Protein AF-A0A962EBY2-F1 (afdb_monomer)

Mean predicted aligned error: 12.23 Å

Nearest PDB structures (foldseek):
  4gen-assembly1_A  TM=1.894E-01  e=7.399E+00  Drosophila melanogaster

Radius of gyration: 20.5 Å; Cα contacts (8 Å, |Δi|>4): 151; chains: 1; bounding box: 56×35×55 Å

Foldseek 3Di:
DPDVVVVVVVVVVVVVVLVVVLVVLQVPFDWAAAWDAFPPRPDIDGHHQFKTKGAPVSQQCLQCVNVNHDDDPQFGIKIFTNDDDCHDPPHDIDTDGDDPDDDDDPVPPPDDDVVVVVVVVVVVLVVVQVVCVVVVHHRD

Structure (mmCIF, N/CA/C/O backbone):
data_AF-A0A962EBY2-F1
#
_entry.id   AF-A0A962EBY2-F1
#
loop_
_atom_site.group_PDB
_atom_site.id
_atom_site.type_symbol
_atom_site.label_atom_id
_atom_site.label_alt_id
_atom_site.label_comp_id
_atom_site.label_asym_id
_atom_site.label_entity_id
_atom_site.label_seq_id
_atom_site.pdbx_PDB_ins_code
_atom_site.Cartn_x
_atom_site.Cartn_y
_atom_site.Cartn_z
_atom_site.occupancy
_atom_site.B_iso_or_equiv
_atom_site.auth_seq_id
_atom_site.auth_comp_id
_atom_site.auth_asym_id
_atom_site.auth_atom_id
_atom_site.pdbx_PDB_model_num
ATOM 1 N N . MET A 1 1 ? 22.914 -7.040 -38.759 1.00 56.38 1 MET A N 1
ATOM 2 C CA . MET A 1 1 ? 22.445 -7.646 -37.494 1.00 56.38 1 MET A CA 1
ATOM 3 C C . MET A 1 1 ? 23.001 -6.822 -36.327 1.00 56.38 1 MET A C 1
ATOM 5 O O . MET A 1 1 ? 23.789 -7.345 -35.564 1.00 56.38 1 MET A O 1
ATOM 9 N N . THR A 1 2 ? 22.754 -5.503 -36.255 1.00 61.16 2 THR A N 1
ATOM 10 C CA . THR A 1 2 ? 23.638 -4.627 -35.437 1.00 61.16 2 THR A CA 1
ATOM 11 C C . THR A 1 2 ? 23.010 -3.357 -34.837 1.00 61.16 2 THR A C 1
ATOM 13 O O . THR A 1 2 ? 23.743 -2.562 -34.271 1.00 61.16 2 THR A O 1
ATOM 16 N N . ALA A 1 3 ? 21.694 -3.140 -34.921 1.00 61.25 3 ALA A N 1
ATOM 17 C CA . ALA A 1 3 ? 21.042 -2.004 -34.240 1.00 61.25 3 ALA A CA 1
ATOM 18 C C . ALA A 1 3 ? 19.834 -2.476 -33.421 1.00 61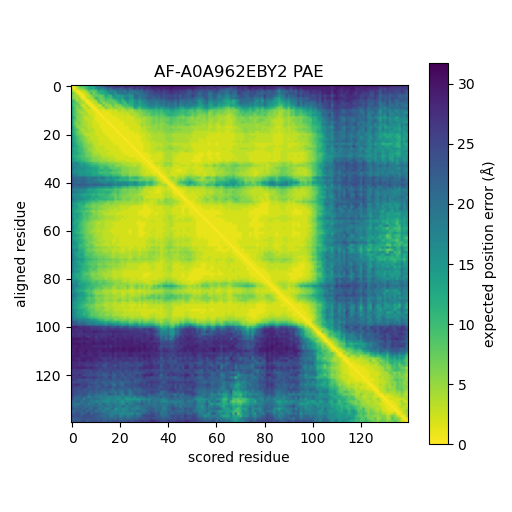.25 3 ALA A C 1
ATOM 20 O O . ALA A 1 3 ? 19.863 -2.380 -32.204 1.00 61.25 3 ALA A O 1
ATOM 21 N N . ALA A 1 4 ? 18.880 -3.153 -34.069 1.00 64.00 4 ALA A N 1
ATOM 22 C CA . ALA A 1 4 ? 17.707 -3.724 -33.398 1.00 64.00 4 ALA A CA 1
ATOM 23 C C . ALA A 1 4 ? 18.056 -4.728 -32.279 1.00 64.00 4 ALA A C 1
ATOM 25 O O . ALA A 1 4 ? 17.419 -4.733 -31.242 1.00 64.00 4 ALA A O 1
ATOM 26 N N . GLN A 1 5 ? 19.117 -5.529 -32.447 1.00 62.53 5 GLN A N 1
ATOM 27 C CA . GLN A 1 5 ? 19.557 -6.477 -31.411 1.00 62.53 5 GLN A CA 1
ATOM 28 C C . GLN A 1 5 ? 20.228 -5.804 -30.205 1.00 62.53 5 GLN A C 1
ATOM 30 O O . GLN A 1 5 ? 20.316 -6.423 -29.152 1.00 62.53 5 GLN A O 1
ATOM 35 N N . ASN A 1 6 ? 20.729 -4.575 -30.367 1.00 69.44 6 ASN A N 1
ATOM 36 C CA . ASN A 1 6 ? 21.303 -3.809 -29.263 1.00 69.44 6 ASN A CA 1
ATOM 37 C C . ASN A 1 6 ? 20.199 -3.048 -28.512 1.00 69.44 6 ASN A C 1
ATOM 39 O O . ASN A 1 6 ? 20.229 -3.029 -27.293 1.00 69.44 6 ASN A O 1
ATOM 43 N N . GLU A 1 7 ? 19.198 -2.507 -29.219 1.00 72.31 7 GLU A N 1
ATOM 44 C CA . GLU A 1 7 ? 17.998 -1.911 -28.601 1.00 72.31 7 GLU A CA 1
ATOM 45 C C . GLU A 1 7 ? 17.178 -2.944 -27.816 1.00 72.31 7 GLU A C 1
ATOM 47 O O . GLU A 1 7 ? 16.848 -2.702 -26.662 1.00 72.31 7 GLU A O 1
ATOM 52 N N . GLU A 1 8 ? 16.918 -4.127 -28.384 1.00 72.25 8 GLU A N 1
ATOM 53 C CA . GLU A 1 8 ? 16.212 -5.207 -27.674 1.00 72.25 8 GLU A CA 1
ATOM 54 C C . GLU A 1 8 ? 16.980 -5.687 -26.429 1.00 72.25 8 GLU A C 1
ATOM 56 O O . GLU A 1 8 ? 16.372 -6.074 -25.431 1.00 72.25 8 GLU A O 1
ATOM 61 N N . ALA A 1 9 ? 18.317 -5.670 -26.474 1.00 75.06 9 ALA A N 1
ATOM 62 C CA . ALA A 1 9 ? 19.150 -6.021 -25.328 1.00 75.06 9 ALA A CA 1
ATOM 63 C C . ALA A 1 9 ? 19.099 -4.943 -24.231 1.00 75.06 9 ALA A C 1
ATOM 65 O O . ALA A 1 9 ? 18.950 -5.293 -23.061 1.00 75.06 9 ALA A O 1
ATOM 66 N N . ASP A 1 10 ? 19.152 -3.660 -24.604 1.00 83.88 10 ASP A N 1
ATOM 67 C CA . ASP A 1 10 ? 19.031 -2.533 -23.670 1.00 83.88 10 ASP A CA 1
ATOM 68 C C . ASP A 1 10 ? 17.639 -2.494 -23.009 1.00 83.88 10 ASP A C 1
ATOM 70 O O . ASP A 1 10 ? 17.527 -2.285 -21.800 1.00 83.88 10 ASP A O 1
ATOM 74 N N . GLU A 1 11 ? 16.569 -2.749 -23.769 1.00 83.62 11 GLU A N 1
ATOM 75 C CA . GLU A 1 11 ? 15.201 -2.838 -23.240 1.00 83.62 11 GLU A CA 1
ATOM 76 C C . GLU A 1 11 ? 15.040 -4.010 -22.265 1.00 83.62 11 GLU A C 1
ATOM 78 O O . GLU A 1 11 ? 14.461 -3.845 -21.190 1.00 83.62 11 GLU A O 1
ATOM 83 N N . ALA A 1 12 ? 15.578 -5.185 -22.603 1.00 85.81 12 ALA A N 1
ATOM 84 C CA . ALA A 1 12 ? 15.528 -6.354 -21.729 1.00 85.81 12 ALA A CA 1
ATOM 85 C C . ALA A 1 12 ? 16.314 -6.137 -20.425 1.00 85.81 12 ALA A C 1
ATOM 87 O O . ALA A 1 12 ? 15.863 -6.550 -19.355 1.00 85.81 12 ALA A O 1
ATOM 88 N N . GLU A 1 13 ? 17.470 -5.474 -20.492 1.00 88.12 13 GLU A N 1
ATOM 89 C CA . GLU A 1 13 ? 18.283 -5.161 -19.315 1.00 88.12 13 GLU A CA 1
ATOM 90 C C . GLU A 1 13 ? 17.613 -4.104 -18.423 1.00 88.12 13 GLU A C 1
ATOM 92 O O . GLU A 1 13 ? 17.621 -4.238 -17.196 1.00 88.12 13 GLU A O 1
ATOM 97 N N . LEU A 1 14 ? 16.958 -3.102 -19.020 1.00 87.06 14 LEU A N 1
ATOM 98 C CA . LEU A 1 14 ? 16.147 -2.120 -18.298 1.00 87.06 14 LEU A CA 1
ATOM 99 C C . LEU A 1 14 ? 14.958 -2.778 -17.588 1.00 87.06 14 LEU A C 1
ATOM 101 O O . LEU A 1 14 ? 14.696 -2.485 -16.421 1.00 87.06 14 LEU A O 1
ATOM 105 N N . LEU A 1 15 ? 14.258 -3.686 -18.271 1.00 87.19 15 LEU A N 1
ATOM 106 C CA . LEU A 1 15 ? 13.111 -4.395 -17.707 1.00 87.19 15 LEU A CA 1
ATOM 107 C C . LEU A 1 15 ? 13.540 -5.293 -16.538 1.00 87.19 15 LEU A C 1
ATOM 109 O O . LEU A 1 15 ? 12.913 -5.266 -15.482 1.00 87.19 15 LEU A O 1
ATOM 113 N N . ALA A 1 16 ? 14.667 -5.997 -16.675 1.00 88.44 16 ALA A N 1
ATOM 114 C CA . ALA A 1 16 ? 15.249 -6.793 -15.596 1.00 88.44 16 ALA A CA 1
ATOM 115 C C . ALA A 1 16 ? 15.684 -5.934 -14.393 1.00 88.44 16 ALA A C 1
ATOM 117 O O . ALA A 1 16 ? 15.491 -6.336 -13.244 1.00 88.44 16 ALA A O 1
ATOM 118 N N . GLN A 1 17 ? 16.245 -4.742 -14.628 1.00 88.31 17 GLN A N 1
ATOM 119 C CA . GLN A 1 17 ? 16.557 -3.798 -13.549 1.00 88.31 17 GLN A CA 1
ATOM 120 C C . GLN A 1 17 ? 15.294 -3.307 -12.837 1.00 88.31 17 GLN A C 1
ATOM 122 O O . GLN A 1 17 ? 15.283 -3.239 -11.608 1.00 88.31 17 GLN A O 1
ATOM 127 N N . TYR A 1 18 ? 14.232 -3.001 -13.584 1.00 86.94 18 TYR A N 1
ATOM 128 C CA . TYR A 1 18 ? 12.950 -2.598 -13.011 1.00 86.94 18 TYR A CA 1
ATOM 129 C C . TYR A 1 18 ? 12.331 -3.716 -12.160 1.00 86.94 18 TYR A C 1
ATOM 131 O O . TYR A 1 18 ? 11.934 -3.467 -11.024 1.00 86.94 18 TYR A O 1
ATOM 139 N N . GLU A 1 19 ? 12.319 -4.957 -12.652 1.00 88.19 19 GLU A N 1
ATOM 140 C CA . GLU A 1 19 ? 11.830 -6.115 -11.892 1.00 88.19 19 GLU A CA 1
ATOM 141 C C . GLU A 1 19 ? 12.646 -6.355 -10.614 1.00 88.19 19 GLU A C 1
ATOM 143 O O . GLU A 1 19 ? 12.077 -6.592 -9.546 1.00 88.19 19 GLU A O 1
ATOM 148 N N . ALA A 1 20 ? 13.976 -6.240 -10.688 1.00 91.38 20 ALA A N 1
ATOM 149 C CA . ALA A 1 20 ? 14.846 -6.371 -9.522 1.00 91.38 20 ALA A CA 1
ATOM 150 C C . ALA A 1 20 ? 14.603 -5.257 -8.491 1.00 91.38 20 ALA A C 1
ATOM 152 O O . ALA A 1 20 ? 14.584 -5.521 -7.287 1.00 91.38 20 ALA A O 1
ATOM 153 N N . TYR A 1 21 ? 14.391 -4.022 -8.948 1.00 90.62 21 TYR A N 1
ATOM 154 C CA . TYR A 1 21 ? 14.050 -2.895 -8.083 1.00 90.62 21 TYR A CA 1
ATOM 155 C C . TYR A 1 21 ? 12.687 -3.092 -7.403 1.00 90.62 21 TYR A C 1
ATOM 157 O O . TYR A 1 21 ? 12.574 -2.960 -6.184 1.00 90.62 21 TYR A O 1
ATOM 165 N N . ALA A 1 22 ? 11.670 -3.493 -8.168 1.00 91.19 22 ALA A N 1
ATOM 166 C CA . ALA A 1 22 ? 10.338 -3.806 -7.659 1.00 91.19 22 ALA A CA 1
ATOM 167 C C . ALA A 1 22 ? 10.377 -4.920 -6.594 1.00 91.19 22 ALA A C 1
ATOM 169 O O . ALA A 1 22 ? 9.754 -4.799 -5.535 1.00 91.19 22 ALA A O 1
ATOM 170 N N . ALA A 1 23 ? 11.162 -5.976 -6.832 1.00 91.62 23 ALA A N 1
ATOM 171 C CA . ALA A 1 23 ? 11.367 -7.056 -5.870 1.00 91.62 23 ALA A CA 1
ATOM 172 C C . ALA A 1 23 ? 12.038 -6.566 -4.575 1.00 91.62 23 ALA A C 1
ATOM 174 O O . ALA A 1 23 ? 11.579 -6.909 -3.486 1.00 91.62 23 ALA A O 1
ATOM 175 N N . GLN A 1 24 ? 13.062 -5.708 -4.673 1.00 93.25 24 GLN A N 1
ATOM 176 C CA . GLN A 1 24 ? 13.715 -5.114 -3.499 1.00 93.25 24 GLN A CA 1
ATOM 177 C C . GLN A 1 24 ? 12.749 -4.281 -2.657 1.00 93.25 24 GLN A C 1
ATOM 179 O O . GLN A 1 24 ? 12.774 -4.381 -1.428 1.00 93.25 24 GLN A O 1
ATOM 184 N N . ILE A 1 25 ? 11.880 -3.488 -3.294 1.00 93.25 25 ILE A N 1
ATOM 185 C CA . ILE A 1 25 ? 10.842 -2.745 -2.573 1.00 93.25 25 ILE A CA 1
ATOM 186 C C . ILE A 1 25 ? 9.969 -3.729 -1.804 1.00 93.25 25 ILE A C 1
ATOM 188 O O . ILE A 1 25 ? 9.857 -3.586 -0.589 1.00 93.25 25 ILE A O 1
ATOM 192 N N . GLN A 1 26 ? 9.409 -4.739 -2.478 1.00 91.50 26 GLN A N 1
ATOM 193 C CA . GLN A 1 26 ? 8.496 -5.710 -1.871 1.00 91.50 26 GLN A CA 1
ATOM 194 C C . GLN A 1 26 ? 9.119 -6.467 -0.687 1.00 91.50 26 GLN A C 1
ATOM 196 O O . GLN A 1 26 ? 8.436 -6.713 0.312 1.00 91.50 26 GLN A O 1
ATOM 201 N N . GLU A 1 27 ? 10.400 -6.827 -0.786 1.00 92.19 27 GLU A N 1
ATOM 202 C CA . GLU A 1 27 ? 11.161 -7.483 0.286 1.00 92.19 27 GLU A CA 1
ATOM 203 C C . GLU A 1 27 ? 11.460 -6.548 1.464 1.00 92.19 27 GLU A C 1
ATOM 205 O O . GLU A 1 27 ? 11.569 -7.006 2.601 1.00 92.19 27 GLU A O 1
ATOM 210 N N . SER A 1 28 ? 11.568 -5.239 1.217 1.00 94.19 28 SER A N 1
ATOM 211 C CA . SER A 1 28 ? 11.817 -4.235 2.258 1.00 94.19 28 SER A CA 1
ATOM 212 C C . SER A 1 28 ? 10.581 -3.877 3.095 1.00 94.19 28 SER A C 1
ATOM 214 O O . SER A 1 28 ? 10.716 -3.181 4.104 1.00 94.19 28 SER A O 1
ATOM 216 N N . LEU A 1 29 ? 9.385 -4.311 2.677 1.00 95.44 29 LEU A N 1
ATOM 217 C CA . LEU A 1 29 ? 8.124 -3.955 3.328 1.00 95.44 29 LEU A CA 1
ATOM 218 C C . LEU A 1 29 ? 7.960 -4.670 4.672 1.00 95.44 29 LEU A C 1
ATOM 220 O O . LEU A 1 29 ? 8.205 -5.871 4.811 1.00 95.44 29 LEU A O 1
ATOM 224 N N . THR A 1 30 ? 7.462 -3.935 5.664 1.00 95.62 30 THR A N 1
ATOM 225 C CA . THR A 1 30 ? 7.152 -4.467 6.989 1.00 95.62 30 THR A CA 1
ATOM 226 C C . THR A 1 30 ? 5.680 -4.841 7.074 1.00 95.62 30 THR A C 1
ATOM 228 O O . THR A 1 30 ? 4.801 -3.992 7.220 1.00 95.62 30 THR A O 1
ATOM 231 N N . TYR A 1 31 ? 5.405 -6.142 7.029 1.00 93.81 31 TYR A N 1
ATOM 232 C CA . TYR A 1 31 ? 4.046 -6.667 7.110 1.00 93.81 31 TYR A CA 1
ATOM 233 C C . TYR A 1 31 ? 3.614 -6.936 8.553 1.00 93.81 31 TYR A C 1
ATOM 235 O O . TYR A 1 31 ? 4.277 -7.659 9.299 1.00 93.81 31 TYR A O 1
ATOM 243 N N . HIS A 1 32 ? 2.434 -6.442 8.913 1.00 92.19 32 HIS A N 1
ATOM 244 C CA . HIS A 1 32 ? 1.778 -6.722 10.184 1.00 92.19 32 HIS A CA 1
ATOM 245 C C . HIS A 1 32 ? 0.617 -7.699 9.972 1.00 92.19 32 HIS A C 1
ATOM 247 O O . HIS A 1 32 ? -0.335 -7.394 9.260 1.00 92.19 32 HIS A O 1
ATOM 253 N N . AL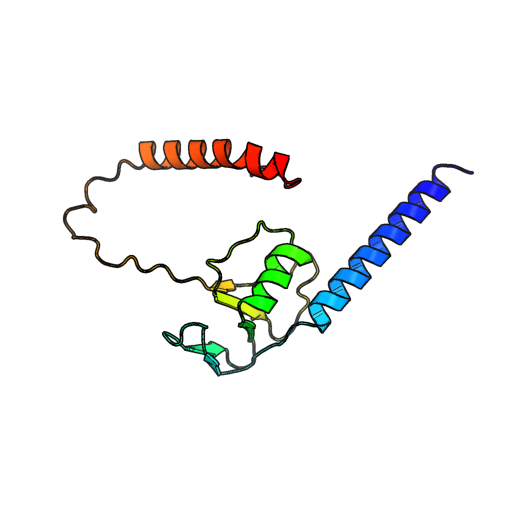A A 1 33 ? 0.686 -8.879 10.583 1.00 91.50 33 ALA A N 1
ATOM 254 C CA . ALA A 1 33 ? -0.367 -9.893 10.499 1.00 91.50 33 ALA A CA 1
ATOM 255 C C . ALA A 1 33 ? -1.303 -9.852 11.719 1.00 91.50 33 ALA A C 1
ATOM 257 O O . ALA A 1 33 ? -0.909 -9.425 12.808 1.00 91.50 33 ALA A O 1
ATOM 258 N N . GLY A 1 34 ? -2.532 -10.347 11.552 1.00 90.00 34 GLY A N 1
ATOM 259 C CA . GLY A 1 34 ? -3.526 -10.412 12.622 1.00 90.00 34 GLY A CA 1
ATOM 260 C C . GLY A 1 34 ? -4.055 -9.033 13.016 1.00 90.00 34 GLY A C 1
ATOM 261 O O . GLY A 1 34 ? -4.594 -8.306 12.181 1.00 90.00 34 GLY A O 1
ATOM 262 N N . ARG A 1 35 ? -3.934 -8.673 14.300 1.00 90.25 35 ARG A N 1
ATOM 263 C CA . ARG A 1 35 ? -4.406 -7.375 14.795 1.00 90.25 35 ARG A CA 1
ATOM 264 C C . ARG A 1 35 ? -3.357 -6.292 14.572 1.00 90.25 35 ARG A C 1
ATOM 266 O O . ARG A 1 35 ? -2.294 -6.331 15.188 1.00 90.25 35 ARG A O 1
ATOM 273 N N . ALA A 1 36 ? -3.700 -5.292 13.767 1.00 88.06 36 ALA A N 1
ATOM 274 C CA . ALA A 1 36 ? -2.867 -4.126 13.504 1.00 88.06 36 ALA A CA 1
ATOM 275 C C . ALA A 1 36 ? -3.555 -2.841 13.978 1.00 88.06 36 ALA A C 1
ATOM 277 O O . ALA A 1 36 ? -4.772 -2.679 13.864 1.00 88.06 36 ALA A O 1
ATOM 278 N N . GLN A 1 37 ? -2.769 -1.921 14.533 1.00 89.69 37 GLN A N 1
ATOM 279 C CA . GLN A 1 37 ? -3.251 -0.601 14.918 1.00 89.69 37 GLN A CA 1
ATOM 280 C C . GLN A 1 37 ? -3.052 0.365 13.753 1.00 89.69 37 GLN A C 1
ATOM 282 O O . GLN A 1 37 ? -1.970 0.410 13.171 1.00 89.69 37 GLN A O 1
ATOM 287 N N . ILE A 1 38 ? -4.099 1.118 13.416 1.00 86.06 38 ILE A N 1
ATOM 288 C CA . ILE A 1 38 ? -4.004 2.156 12.392 1.00 86.06 38 ILE A CA 1
ATOM 289 C C . ILE A 1 38 ? -3.317 3.372 13.016 1.00 86.06 38 ILE A C 1
ATOM 291 O O . ILE A 1 38 ? -3.583 3.742 14.169 1.00 86.06 38 ILE A O 1
ATOM 295 N N . GLU A 1 39 ? -2.418 3.977 12.248 1.00 76.56 39 GLU A N 1
ATOM 296 C CA . GLU A 1 39 ? -1.669 5.157 12.656 1.00 76.56 39 GLU A CA 1
ATOM 297 C C . GLU A 1 39 ? -2.621 6.300 13.057 1.00 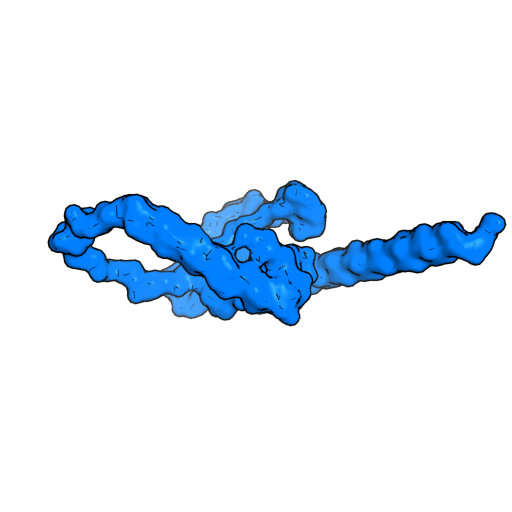76.56 39 GLU A C 1
ATOM 299 O O . GLU A 1 39 ? -3.705 6.474 12.500 1.00 76.56 39 GLU A O 1
ATOM 304 N N . GLY A 1 40 ? -2.274 7.019 14.127 1.00 72.44 40 GLY A N 1
ATOM 305 C CA . GLY A 1 40 ? -3.175 7.970 14.792 1.00 72.44 40 GLY A CA 1
ATOM 306 C C . GLY A 1 40 ? -4.034 7.374 15.917 1.00 72.44 40 GLY A C 1
ATOM 307 O O . GLY A 1 40 ? -4.711 8.124 16.619 1.00 72.44 40 GLY A O 1
ATOM 308 N N . GLY A 1 41 ? -4.000 6.052 16.139 1.00 71.56 41 GLY A N 1
ATOM 309 C CA . GLY A 1 41 ? -4.517 5.397 17.353 1.00 71.56 41 GLY A CA 1
ATOM 310 C C . GLY A 1 41 ? -6.043 5.384 17.506 1.00 71.56 41 GLY A C 1
ATOM 311 O O . GLY A 1 41 ? -6.551 4.972 18.547 1.00 71.56 41 GLY A O 1
ATOM 312 N N . LYS A 1 42 ? -6.780 5.823 16.482 1.00 70.56 42 LYS A N 1
ATOM 313 C CA . LYS A 1 42 ? -8.248 5.932 16.495 1.00 70.56 42 LYS A CA 1
ATOM 314 C C . LYS A 1 42 ? -8.956 4.612 16.187 1.00 70.56 42 LYS A C 1
ATOM 316 O O . LYS A 1 42 ? -10.119 4.456 16.543 1.00 70.56 42 LYS A O 1
ATOM 321 N N . ALA A 1 43 ? -8.269 3.676 15.535 1.00 82.19 43 ALA A N 1
ATOM 322 C CA . ALA A 1 43 ? -8.844 2.414 15.092 1.00 82.19 43 ALA A CA 1
ATOM 323 C C . ALA A 1 43 ? -7.806 1.282 15.080 1.00 82.19 43 ALA A C 1
ATOM 325 O O . ALA A 1 43 ? -6.594 1.506 15.029 1.00 82.19 43 ALA A O 1
ATOM 326 N N . SER A 1 44 ? -8.303 0.050 15.110 1.00 87.62 44 SER A N 1
ATOM 327 C CA . SER A 1 44 ? -7.523 -1.169 14.906 1.00 87.62 44 SER A CA 1
ATOM 328 C C . SER A 1 44 ? -8.273 -2.094 13.963 1.00 87.62 44 SER A C 1
ATOM 330 O O . SER A 1 44 ? -9.499 -2.180 14.048 1.00 87.62 44 SER A O 1
ATOM 332 N N . VAL A 1 45 ? -7.541 -2.822 13.132 1.00 84.69 45 VAL A N 1
ATOM 333 C CA . VAL A 1 45 ? -8.081 -3.838 12.228 1.00 84.69 45 VAL A CA 1
ATOM 334 C C . VAL A 1 45 ? -7.672 -5.225 12.701 1.00 84.69 45 VAL A C 1
ATOM 336 O O . VAL A 1 45 ? -6.596 -5.405 13.270 1.00 84.69 45 VAL A O 1
ATOM 339 N N . ASP A 1 46 ? -8.549 -6.199 12.484 1.00 90.44 46 ASP A N 1
ATOM 340 C CA . ASP A 1 46 ? -8.284 -7.614 12.730 1.00 90.44 46 ASP A CA 1
ATOM 341 C C . ASP A 1 46 ? -8.365 -8.343 11.389 1.00 90.44 46 ASP A C 1
ATOM 343 O O . ASP A 1 46 ? -9.435 -8.439 10.791 1.00 90.44 46 ASP A O 1
ATOM 347 N N . LEU A 1 47 ? -7.208 -8.754 10.877 1.00 88.50 47 LEU A N 1
ATOM 348 C CA . LEU A 1 47 ? -7.040 -9.209 9.497 1.00 88.50 47 LEU A CA 1
ATOM 349 C C . LEU A 1 47 ? -7.030 -10.734 9.346 1.00 88.50 47 LEU A C 1
ATOM 351 O O . LEU A 1 47 ? -6.968 -11.245 8.229 1.00 88.50 47 LEU A O 1
ATOM 355 N N . GLY A 1 48 ? -7.102 -11.471 10.458 1.00 89.62 48 GLY A N 1
ATOM 356 C CA . GLY A 1 48 ? -6.987 -12.926 10.437 1.00 89.62 48 GLY A CA 1
ATOM 357 C C . GLY A 1 48 ? -5.655 -13.395 9.837 1.00 89.62 48 GLY A C 1
ATOM 358 O O . GLY A 1 48 ? -4.612 -12.781 10.068 1.00 89.62 48 GLY A O 1
ATOM 359 N N . ALA A 1 49 ? -5.697 -14.511 9.105 1.00 90.62 49 ALA A N 1
ATOM 360 C CA . ALA A 1 49 ? -4.524 -15.116 8.468 1.00 90.62 49 ALA A CA 1
ATOM 361 C C . ALA A 1 49 ? -4.391 -14.774 6.976 1.00 90.62 49 ALA A C 1
ATOM 363 O O . ALA A 1 49 ? -3.300 -14.901 6.432 1.00 90.62 49 ALA A O 1
ATOM 364 N N . ASP A 1 50 ? -5.476 -14.333 6.335 1.00 90.38 50 ASP A N 1
ATOM 365 C CA . ASP A 1 50 ? -5.539 -14.164 4.878 1.00 90.38 50 ASP A CA 1
ATOM 366 C C . ASP A 1 50 ? -5.033 -12.793 4.412 1.00 90.38 50 ASP A C 1
ATOM 368 O O . ASP A 1 50 ? -4.813 -12.587 3.218 1.00 90.38 50 ASP A O 1
ATOM 372 N N . TYR A 1 51 ? -4.814 -11.857 5.343 1.00 93.62 51 TYR A N 1
ATOM 373 C CA . TYR A 1 51 ? -4.398 -10.492 5.035 1.00 93.62 51 TYR A CA 1
ATOM 374 C C . TYR A 1 51 ? -3.293 -9.983 5.959 1.00 93.62 51 TYR A C 1
ATOM 376 O O . TYR A 1 51 ? -3.122 -10.421 7.100 1.00 93.62 51 TYR A O 1
ATOM 384 N N . ARG A 1 52 ? -2.543 -9.008 5.448 1.00 94.81 52 ARG A N 1
ATOM 385 C CA . ARG A 1 52 ? -1.471 -8.297 6.146 1.00 94.81 52 ARG A CA 1
ATOM 386 C C . ARG A 1 52 ? -1.672 -6.795 5.999 1.00 94.81 52 ARG A C 1
ATOM 388 O O . ARG A 1 52 ? -2.216 -6.326 5.004 1.00 94.81 52 ARG A O 1
ATOM 395 N N . TYR A 1 53 ? -1.221 -6.051 6.996 1.00 94.81 53 TYR A N 1
ATOM 396 C CA . TYR A 1 53 ? -1.260 -4.598 7.030 1.00 94.81 53 TYR A CA 1
ATOM 397 C C . TYR A 1 53 ? 0.130 -4.011 6.800 1.00 94.81 53 TYR A C 1
ATOM 399 O O . TYR A 1 53 ? 1.107 -4.476 7.390 1.00 94.81 53 TYR A O 1
ATOM 407 N N . LEU A 1 54 ? 0.198 -2.964 5.988 1.00 95.12 54 LEU A N 1
ATOM 408 C CA . LEU A 1 54 ? 1.349 -2.088 5.820 1.00 95.12 54 LEU A CA 1
ATOM 409 C C . LEU A 1 54 ? 1.003 -0.728 6.422 1.00 95.12 54 LEU A C 1
ATOM 411 O O . LEU A 1 54 ? -0.059 -0.169 6.142 1.00 95.12 54 LEU A O 1
ATOM 415 N N . GLN A 1 55 ? 1.902 -0.192 7.243 1.00 94.12 55 GLN A N 1
ATOM 416 C CA . GLN A 1 55 ? 1.752 1.165 7.775 1.00 94.12 55 GLN A CA 1
ATOM 417 C C . GLN A 1 55 ? 1.993 2.213 6.685 1.00 94.12 55 GLN A C 1
ATOM 419 O O . GLN A 1 55 ? 2.484 1.883 5.605 1.00 94.12 55 GLN 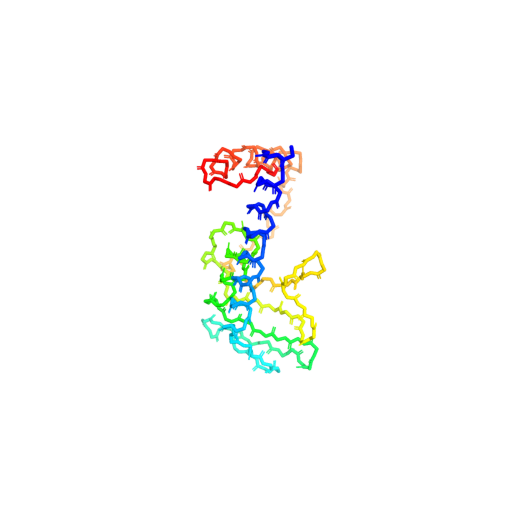A O 1
ATOM 424 N N . GLN A 1 56 ? 1.676 3.477 6.978 1.00 93.25 56 GLN A N 1
ATOM 425 C CA . GLN A 1 56 ? 1.719 4.586 6.025 1.00 93.25 56 GLN A CA 1
ATOM 426 C C . GLN A 1 56 ? 3.008 4.622 5.189 1.00 93.25 56 GLN A C 1
ATOM 428 O O . GLN A 1 56 ? 2.943 4.714 3.966 1.00 93.25 56 GLN A O 1
ATOM 433 N N . ALA A 1 57 ? 4.178 4.491 5.820 1.00 93.44 57 ALA A N 1
ATOM 434 C CA . ALA A 1 57 ? 5.459 4.546 5.114 1.00 93.44 57 ALA A CA 1
ATOM 435 C C . ALA A 1 57 ? 5.602 3.459 4.031 1.00 93.44 57 ALA A C 1
ATOM 437 O O . ALA A 1 57 ? 6.008 3.754 2.911 1.00 93.44 57 ALA A O 1
ATOM 438 N N . ASP A 1 58 ? 5.246 2.213 4.345 1.00 95.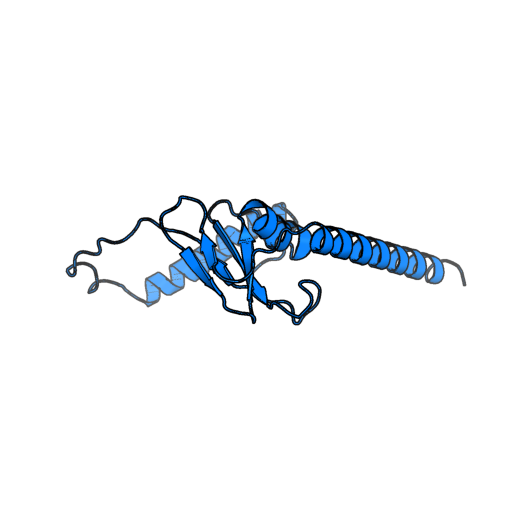50 58 ASP A N 1
ATOM 439 C CA . ASP A 1 58 ? 5.345 1.095 3.400 1.00 95.50 58 ASP A CA 1
ATOM 440 C C . ASP A 1 58 ? 4.176 1.077 2.405 1.00 95.50 58 ASP A C 1
ATOM 442 O O . ASP A 1 58 ? 4.356 0.703 1.248 1.00 95.50 58 ASP A O 1
ATOM 446 N N . ALA A 1 59 ? 2.998 1.558 2.813 1.00 95.00 59 ALA A N 1
ATOM 447 C CA . ALA A 1 59 ? 1.865 1.779 1.919 1.00 95.00 59 ALA A CA 1
ATOM 448 C C . ALA A 1 59 ? 2.223 2.758 0.793 1.00 95.00 59 ALA A C 1
ATOM 450 O O . ALA A 1 59 ? 1.923 2.493 -0.371 1.00 95.00 59 ALA A O 1
ATOM 451 N N . ARG A 1 60 ? 2.921 3.851 1.125 1.00 94.31 60 ARG A N 1
ATOM 452 C CA . ARG A 1 60 ? 3.397 4.832 0.144 1.00 94.31 60 ARG A CA 1
ATOM 453 C C . ARG A 1 60 ? 4.423 4.242 -0.818 1.00 94.31 60 ARG A C 1
ATOM 455 O O . ARG A 1 60 ? 4.293 4.465 -2.011 1.00 94.31 60 ARG A O 1
ATOM 462 N N . LYS A 1 61 ? 5.368 3.418 -0.352 1.00 94.88 61 LYS A N 1
ATOM 463 C CA . LYS A 1 61 ? 6.297 2.710 -1.257 1.00 94.88 61 LYS A CA 1
ATOM 464 C C . LYS A 1 61 ? 5.552 1.850 -2.278 1.00 94.88 61 LYS A C 1
ATOM 466 O O . LYS A 1 61 ? 5.882 1.869 -3.457 1.00 94.88 61 LYS A O 1
ATOM 471 N N . VAL A 1 62 ? 4.531 1.109 -1.841 1.00 94.62 62 VAL A N 1
ATOM 472 C CA . VAL A 1 62 ? 3.725 0.282 -2.753 1.00 94.62 62 VAL A CA 1
ATOM 473 C C . VAL A 1 62 ? 2.961 1.156 -3.744 1.00 94.62 62 VAL A C 1
ATOM 475 O O . VAL A 1 62 ? 3.063 0.955 -4.948 1.00 94.62 62 VAL A O 1
ATOM 478 N N . LEU A 1 63 ? 2.204 2.139 -3.263 1.00 94.00 63 LEU A N 1
ATOM 479 C CA . LEU A 1 63 ? 1.352 2.939 -4.139 1.00 94.00 63 LEU A CA 1
ATOM 480 C C . LEU A 1 63 ? 2.171 3.829 -5.079 1.00 94.00 63 LEU A C 1
ATOM 482 O O . LEU A 1 63 ? 1.869 3.878 -6.265 1.00 94.00 63 LEU A O 1
ATOM 486 N N . GLU A 1 64 ? 3.198 4.503 -4.574 1.00 93.69 64 GLU A N 1
ATOM 487 C CA . GLU A 1 64 ? 3.941 5.530 -5.309 1.00 93.69 64 GLU A CA 1
ATOM 488 C C . GLU A 1 64 ? 5.099 4.946 -6.113 1.00 93.69 64 GLU A C 1
ATOM 490 O O . GLU A 1 64 ? 5.237 5.246 -7.297 1.00 93.69 64 GLU A O 1
ATOM 495 N N . GLU A 1 65 ? 5.927 4.099 -5.499 1.00 91.50 65 GLU A N 1
ATOM 496 C CA . GLU A 1 65 ? 7.139 3.592 -6.149 1.00 91.50 65 GLU A CA 1
ATOM 497 C C . GLU A 1 65 ? 6.873 2.318 -6.952 1.00 91.50 65 GLU A C 1
ATOM 499 O O . GLU A 1 65 ? 7.377 2.178 -8.066 1.00 91.50 65 GLU A O 1
ATOM 504 N N . LEU A 1 66 ? 6.075 1.392 -6.409 1.00 91.50 66 LEU A N 1
ATOM 505 C CA . LEU A 1 66 ? 5.803 0.115 -7.070 1.00 91.50 66 LEU A CA 1
ATOM 506 C C . LEU A 1 66 ? 4.720 0.251 -8.144 1.00 91.50 66 LEU A C 1
ATOM 508 O O . LEU A 1 66 ? 4.866 -0.291 -9.237 1.00 91.50 66 LEU A O 1
ATOM 512 N N . TRP A 1 67 ? 3.627 0.951 -7.834 1.00 91.88 67 TRP A N 1
ATOM 513 C CA . TRP A 1 67 ? 2.461 1.063 -8.721 1.00 91.88 67 TRP A CA 1
ATOM 514 C C . TRP A 1 67 ? 2.410 2.376 -9.507 1.00 91.88 67 TRP A C 1
ATOM 516 O O . TRP A 1 67 ? 1.630 2.488 -10.452 1.00 91.88 67 TRP A O 1
ATOM 526 N N . GLY A 1 68 ? 3.240 3.361 -9.152 1.00 89.44 68 GLY A N 1
ATOM 527 C CA . GLY A 1 68 ? 3.333 4.627 -9.880 1.00 89.44 68 GLY A CA 1
ATOM 528 C C . GLY A 1 68 ? 2.159 5.581 -9.646 1.00 89.44 68 GLY A C 1
ATOM 529 O O . GLY A 1 68 ? 1.927 6.474 -10.465 1.00 89.44 68 GLY A O 1
ATOM 530 N N . ASN A 1 69 ? 1.400 5.408 -8.561 1.00 89.94 69 ASN A N 1
ATOM 531 C CA . ASN A 1 69 ? 0.367 6.363 -8.177 1.00 89.94 69 ASN A CA 1
ATOM 532 C C . ASN A 1 69 ? 1.000 7.684 -7.703 1.00 89.94 69 ASN A C 1
ATOM 534 O O . ASN A 1 69 ? 2.107 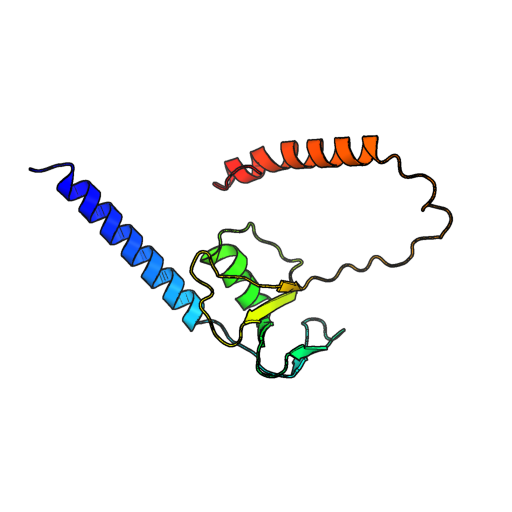7.692 -7.165 1.00 89.94 69 ASN A O 1
ATOM 538 N N . PRO A 1 70 ? 0.305 8.821 -7.870 1.00 89.50 70 PRO A N 1
ATOM 539 C CA . PRO A 1 70 ? 0.759 10.084 -7.305 1.00 89.50 70 PRO A CA 1
ATOM 540 C C . PRO A 1 70 ? 0.905 10.017 -5.775 1.00 89.50 70 PRO A C 1
ATOM 542 O O . PRO A 1 70 ? 0.160 9.268 -5.136 1.00 89.50 70 PRO A O 1
ATOM 545 N N . PRO A 1 71 ? 1.793 10.836 -5.181 1.00 89.88 71 PRO A N 1
ATOM 546 C CA . PRO A 1 71 ? 1.933 10.910 -3.734 1.00 89.88 71 PRO A CA 1
ATOM 547 C C . PRO A 1 71 ? 0.642 11.315 -3.026 1.00 89.88 71 PRO A C 1
ATOM 549 O O . PRO A 1 71 ? 0.005 12.297 -3.412 1.00 89.88 71 PRO A O 1
ATOM 552 N N . ASP A 1 72 ? 0.295 10.588 -1.964 1.00 88.44 72 ASP A N 1
ATOM 553 C CA . ASP A 1 72 ? -0.896 10.850 -1.155 1.00 88.44 72 ASP A CA 1
ATOM 554 C C . ASP A 1 72 ? -0.599 10.673 0.342 1.00 88.44 72 ASP A C 1
ATOM 556 O O . ASP A 1 72 ? -0.417 9.566 0.854 1.00 88.44 72 ASP A O 1
ATOM 560 N N . GLU A 1 73 ? -0.562 11.795 1.062 1.00 87.50 73 GLU A N 1
ATOM 561 C CA . GLU A 1 73 ? -0.313 11.829 2.507 1.00 87.50 73 GLU A CA 1
ATOM 562 C C . GLU A 1 73 ? -1.548 11.450 3.342 1.00 87.50 73 GLU A C 1
ATOM 564 O O . GLU A 1 73 ? -1.427 11.213 4.545 1.00 87.50 73 GLU A O 1
ATOM 569 N N . SER A 1 74 ? -2.736 11.379 2.733 1.00 88.12 74 SER A N 1
ATOM 570 C CA . SER A 1 74 ? -3.979 11.015 3.424 1.00 88.12 74 SER A CA 1
ATOM 571 C C . SER A 1 74 ? -4.103 9.511 3.690 1.00 88.12 74 SER A C 1
ATOM 573 O O . SER A 1 74 ? -4.904 9.091 4.534 1.00 88.12 74 SER A O 1
ATOM 575 N N . ILE A 1 75 ? -3.298 8.696 3.003 1.00 91.69 75 ILE A N 1
ATOM 576 C CA . ILE A 1 75 ? -3.238 7.251 3.209 1.00 91.69 75 ILE A CA 1
ATOM 577 C C . ILE A 1 75 ? -2.556 6.953 4.542 1.00 91.69 75 ILE A C 1
ATOM 579 O O . ILE A 1 75 ? -1.400 7.301 4.759 1.00 91.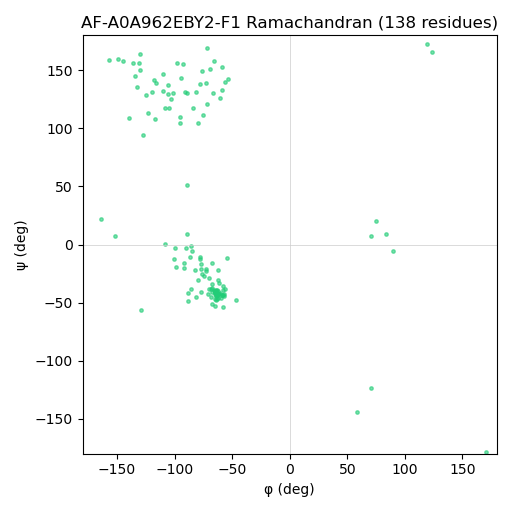69 75 ILE A O 1
ATOM 583 N N . LEU A 1 76 ? -3.268 6.261 5.424 1.00 91.94 76 LEU A N 1
ATOM 584 C CA . LEU A 1 76 ? -2.796 5.820 6.739 1.00 91.94 76 LEU A CA 1
ATOM 585 C C . LEU A 1 76 ? -2.175 4.418 6.706 1.00 91.94 76 LEU A C 1
ATOM 587 O O . LEU A 1 76 ? -1.432 4.038 7.612 1.00 91.94 76 LEU A O 1
ATOM 591 N N . GLY A 1 77 ? -2.497 3.630 5.682 1.00 93.19 77 GLY A N 1
ATOM 592 C CA . GLY A 1 77 ? -1.943 2.298 5.496 1.00 93.19 77 GLY A CA 1
ATOM 593 C C . GLY A 1 77 ? -2.625 1.513 4.387 1.00 93.19 77 GLY A C 1
ATOM 594 O O . GLY A 1 77 ? -3.547 1.993 3.724 1.00 93.19 77 GLY A O 1
ATOM 595 N N . LEU A 1 78 ? -2.160 0.282 4.205 1.00 95.25 78 LEU A N 1
ATOM 596 C CA . LEU A 1 78 ? -2.583 -0.612 3.135 1.00 95.25 78 LEU A CA 1
ATOM 597 C C . LEU A 1 78 ? -2.900 -1.998 3.701 1.00 95.25 78 LEU A C 1
ATOM 599 O O . LEU A 1 78 ? -2.120 -2.539 4.483 1.00 95.25 78 LEU A O 1
ATOM 603 N N . ILE A 1 79 ? -4.009 -2.602 3.286 1.00 94.56 79 ILE A N 1
ATOM 604 C CA . ILE A 1 79 ? -4.280 -4.025 3.512 1.00 94.56 79 ILE A CA 1
ATOM 605 C C . ILE A 1 79 ? -3.982 -4.777 2.222 1.00 94.56 79 ILE A C 1
ATOM 607 O O . ILE A 1 79 ? -4.466 -4.402 1.154 1.00 94.56 79 ILE A O 1
ATOM 611 N N . VAL A 1 80 ? -3.213 -5.854 2.338 1.00 95.12 80 VAL A N 1
ATOM 612 C CA . VAL A 1 80 ? -2.794 -6.706 1.224 1.00 95.12 80 VAL A CA 1
ATOM 613 C C . VAL A 1 80 ? -3.046 -8.180 1.539 1.00 95.12 80 VAL A C 1
ATOM 615 O O . VAL A 1 80 ? -3.076 -8.553 2.716 1.00 95.12 80 VAL A O 1
ATOM 618 N N . PRO A 1 81 ? -3.181 -9.046 0.523 1.00 93.94 81 PRO A N 1
ATOM 619 C CA . PRO A 1 81 ? -3.191 -10.492 0.718 1.00 93.94 81 PRO A CA 1
ATOM 620 C C . PRO A 1 81 ? -1.973 -11.019 1.500 1.00 93.94 81 PRO A C 1
ATOM 622 O O . PRO A 1 81 ? -0.830 -10.566 1.344 1.00 93.94 81 PRO A O 1
ATOM 625 N N . ALA A 1 82 ? -2.206 -12.015 2.356 1.00 91.25 82 ALA A N 1
ATOM 626 C CA . ALA A 1 82 ? -1.144 -12.737 3.051 1.00 91.25 82 ALA A CA 1
ATOM 627 C C . ALA A 1 82 ? -0.288 -13.572 2.091 1.00 91.25 82 ALA A C 1
ATOM 629 O O . ALA A 1 82 ? 0.924 -13.675 2.276 1.00 91.25 82 ALA A O 1
ATOM 630 N N . GLU A 1 83 ? -0.913 -14.100 1.042 1.00 87.12 83 GLU A N 1
ATOM 631 C CA . GLU A 1 83 ? -0.260 -14.809 -0.052 1.00 87.12 83 GLU A CA 1
ATOM 632 C C . GLU A 1 83 ? -0.447 -14.038 -1.358 1.00 87.12 83 GLU A C 1
ATOM 634 O O . GLU A 1 83 ? -1.531 -13.528 -1.632 1.00 87.12 83 GLU A O 1
ATOM 639 N N . GLY A 1 84 ? 0.607 -13.962 -2.168 1.00 81.62 84 GLY A N 1
ATOM 640 C CA . GLY A 1 84 ? 0.590 -13.256 -3.447 1.00 81.62 84 GLY A CA 1
ATOM 641 C C . GLY A 1 84 ? 1.662 -12.176 -3.557 1.00 81.62 84 GLY A C 1
ATOM 642 O O . GLY A 1 84 ? 2.304 -11.796 -2.575 1.00 81.62 84 GLY A O 1
ATOM 643 N N . SER A 1 85 ? 1.862 -11.724 -4.792 1.00 86.94 85 SER A N 1
ATOM 644 C CA . SER A 1 85 ? 2.795 -10.663 -5.158 1.00 86.94 85 SER A CA 1
ATOM 645 C C . SER A 1 85 ? 2.064 -9.320 -5.209 1.00 86.94 85 SER A C 1
ATOM 647 O O . SER A 1 85 ? 0.915 -9.250 -5.640 1.00 86.94 85 SER A O 1
ATOM 649 N N . LEU A 1 86 ? 2.737 -8.250 -4.788 1.00 90.88 86 LEU A N 1
ATOM 650 C CA . LEU A 1 86 ? 2.311 -6.867 -5.033 1.00 90.88 86 LEU A CA 1
ATOM 651 C C . LEU A 1 86 ? 2.807 -6.346 -6.387 1.00 90.88 86 LEU A C 1
ATOM 653 O O . LEU A 1 86 ? 2.513 -5.214 -6.761 1.00 90.88 86 LEU A O 1
ATOM 657 N N . ILE A 1 87 ? 3.555 -7.176 -7.110 1.00 89.69 87 ILE A N 1
ATOM 658 C CA . ILE A 1 87 ? 4.062 -6.938 -8.457 1.00 89.69 87 ILE A CA 1
ATOM 659 C C . ILE A 1 87 ? 3.235 -7.792 -9.416 1.00 89.69 87 ILE A C 1
ATOM 661 O O . ILE A 1 87 ? 3.123 -8.999 -9.197 1.00 89.69 87 ILE A O 1
ATOM 665 N N . GLY A 1 88 ? 2.707 -7.188 -10.479 1.00 83.94 88 GLY A N 1
ATOM 666 C CA . GLY A 1 88 ? 1.942 -7.888 -11.514 1.00 83.94 88 GLY A CA 1
ATOM 667 C C . GLY A 1 88 ? 0.507 -7.385 -11.652 1.00 83.94 88 GLY A C 1
ATOM 668 O O . GLY A 1 88 ? 0.038 -6.558 -10.875 1.00 83.94 88 GLY A O 1
ATOM 669 N N . ALA A 1 89 ? -0.194 -7.876 -12.673 1.00 83.44 89 ALA A N 1
ATOM 670 C CA . ALA A 1 89 ? -1.537 -7.406 -13.021 1.00 83.44 89 ALA A CA 1
ATOM 671 C C . ALA A 1 89 ? -2.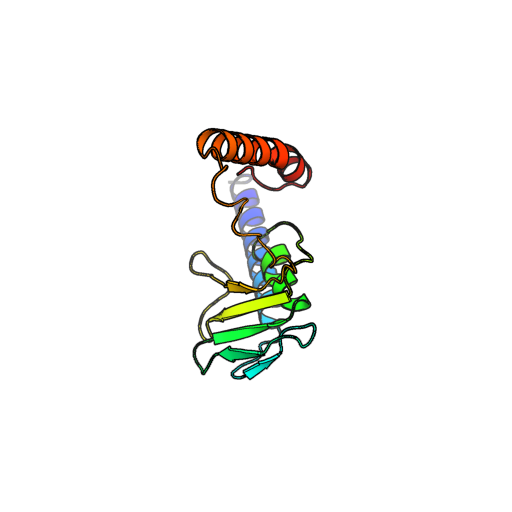619 -7.872 -12.030 1.00 83.44 89 ALA A C 1
ATOM 673 O O . ALA A 1 89 ? -3.678 -7.259 -11.932 1.00 83.44 89 ALA A O 1
ATOM 674 N N . GLU A 1 90 ? -2.365 -8.958 -11.304 1.00 85.88 90 GLU A N 1
ATOM 675 C CA . GLU A 1 90 ? -3.232 -9.498 -10.257 1.00 85.88 90 GLU A CA 1
ATOM 676 C C . GLU A 1 90 ? -3.033 -8.839 -8.882 1.00 85.88 90 GLU A C 1
ATOM 678 O O . GLU A 1 90 ? -3.775 -9.147 -7.944 1.00 85.88 90 GLU A O 1
ATOM 683 N N . ALA A 1 91 ? -2.043 -7.950 -8.750 1.00 90.69 91 ALA A N 1
ATOM 684 C CA . ALA A 1 91 ? -1.759 -7.259 -7.503 1.00 90.69 91 ALA A CA 1
ATOM 685 C C . ALA A 1 91 ? -2.907 -6.310 -7.140 1.00 90.69 91 ALA A C 1
ATOM 687 O O . ALA A 1 91 ? -3.351 -5.489 -7.942 1.00 90.69 91 ALA A O 1
ATOM 688 N N . TRP A 1 92 ? -3.381 -6.407 -5.900 1.00 93.06 92 TRP A N 1
ATOM 689 C CA . TRP A 1 92 ? -4.419 -5.531 -5.377 1.00 93.06 92 TRP A CA 1
ATOM 690 C C . TRP A 1 92 ? -4.187 -5.245 -3.901 1.00 93.06 92 TRP A C 1
ATOM 692 O O . TRP A 1 92 ? -3.505 -5.987 -3.190 1.00 93.06 92 TRP A O 1
ATOM 702 N N . ALA A 1 93 ? -4.773 -4.145 -3.447 1.00 94.06 93 ALA A N 1
ATOM 703 C CA . ALA A 1 93 ? -4.690 -3.715 -2.070 1.00 94.06 93 ALA A CA 1
ATOM 704 C C . ALA A 1 93 ? -5.867 -2.804 -1.721 1.00 94.06 93 ALA A C 1
ATOM 706 O O . ALA A 1 93 ? -6.485 -2.201 -2.599 1.00 94.06 93 ALA A O 1
ATOM 707 N N . VAL A 1 94 ? -6.161 -2.691 -0.430 1.00 93.12 94 VAL A N 1
ATOM 708 C CA . VAL A 1 94 ? -7.153 -1.750 0.100 1.00 93.12 94 VAL A CA 1
ATOM 709 C C . VAL A 1 94 ? -6.415 -0.639 0.827 1.00 93.12 94 VAL A C 1
ATOM 711 O O . VAL A 1 94 ? -5.731 -0.886 1.820 1.00 93.12 94 VAL A O 1
ATOM 714 N N . ALA A 1 95 ? -6.559 0.585 0.327 1.00 93.00 95 ALA A N 1
ATOM 715 C CA . ALA A 1 95 ? -6.009 1.774 0.956 1.00 93.00 95 ALA A CA 1
ATOM 716 C C . ALA A 1 95 ? -6.931 2.254 2.083 1.00 93.00 95 ALA A C 1
ATOM 718 O O . ALA A 1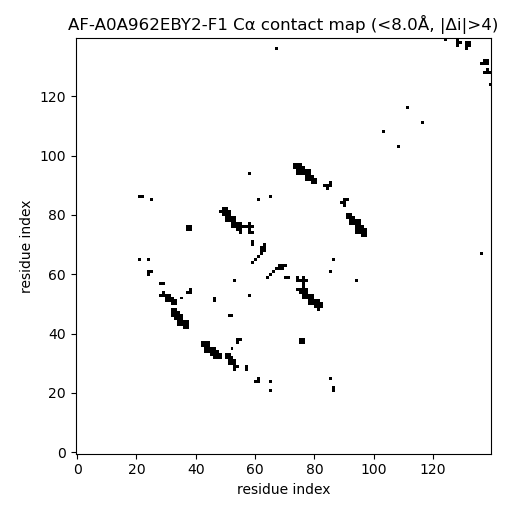 95 ? -8.144 2.368 1.903 1.00 93.00 95 ALA A O 1
ATOM 719 N N . ILE A 1 96 ? -6.351 2.528 3.250 1.00 89.38 96 ILE A N 1
ATOM 720 C CA . ILE A 1 96 ? -7.061 3.092 4.397 1.00 89.38 96 ILE A CA 1
ATOM 721 C C . ILE A 1 96 ? -6.708 4.570 4.491 1.00 89.38 96 ILE A C 1
ATOM 723 O O . ILE A 1 96 ? -5.536 4.913 4.621 1.00 89.38 96 ILE A O 1
ATOM 727 N N . SER A 1 97 ? -7.716 5.434 4.499 1.00 88.94 97 SER A N 1
ATOM 728 C CA . SER A 1 97 ? -7.585 6.861 4.790 1.00 88.94 97 SER A CA 1
ATOM 729 C C . SER A 1 97 ? -8.614 7.277 5.842 1.00 88.94 97 SER A C 1
ATOM 731 O O . SER A 1 97 ? -9.561 6.544 6.141 1.00 88.94 97 SER A O 1
ATOM 733 N N . TYR A 1 98 ? -8.408 8.441 6.453 1.00 83.62 98 TYR A N 1
ATOM 734 C CA . TYR A 1 98 ? -9.347 9.018 7.412 1.00 83.62 98 TYR A CA 1
ATOM 735 C C . TYR A 1 98 ? -9.732 10.423 6.973 1.00 83.62 98 TYR A C 1
ATOM 737 O O . TYR A 1 98 ? -8.866 11.270 6.765 1.00 83.62 98 TYR A O 1
ATOM 745 N N . GLN A 1 99 ? -11.035 10.681 6.911 1.00 78.31 99 GLN A N 1
ATOM 746 C CA . GLN A 1 99 ? -11.578 12.023 6.768 1.00 78.31 99 GLN A CA 1
ATOM 747 C C . GLN A 1 99 ? -12.458 12.334 7.973 1.00 78.31 99 GLN A C 1
ATOM 749 O O . GLN A 1 99 ? -13.290 11.529 8.384 1.00 78.31 99 GLN A O 1
ATOM 754 N N . ASN A 1 100 ? -12.230 13.498 8.574 1.00 68.44 100 ASN A N 1
ATOM 755 C CA . ASN A 1 100 ? -12.957 13.957 9.751 1.00 68.44 100 ASN A CA 1
ATOM 756 C C . ASN A 1 100 ? -14.211 14.740 9.345 1.00 68.44 100 ASN A C 1
ATOM 758 O O . ASN A 1 100 ? -14.377 15.874 9.787 1.00 68.44 100 ASN A O 1
ATOM 762 N N . ASP A 1 101 ? -15.038 14.169 8.474 1.00 60.75 101 ASP A N 1
ATOM 763 C CA . ASP A 1 101 ? -16.267 14.805 8.003 1.00 60.75 101 ASP A CA 1
ATOM 764 C C . ASP A 1 101 ? -17.442 13.880 8.318 1.00 60.75 101 ASP A C 1
ATOM 766 O O . ASP A 1 101 ? -17.490 12.731 7.880 1.00 60.75 101 ASP A O 1
ATOM 770 N N . GLY A 1 102 ? -18.316 14.319 9.218 1.00 53.62 102 GLY A N 1
ATOM 771 C CA . GLY A 1 102 ? -19.272 13.427 9.877 1.00 53.62 102 GLY A CA 1
ATOM 772 C C . GLY A 1 102 ? -20.423 14.137 10.575 1.00 53.62 102 GLY A C 1
ATOM 773 O O . GLY A 1 102 ? -21.025 13.563 11.478 1.00 53.62 102 GLY A O 1
ATOM 774 N N . HIS A 1 103 ? -20.729 15.371 10.173 1.00 50.19 103 HIS A N 1
ATOM 775 C CA . HIS A 1 103 ? -21.999 16.010 10.502 1.00 50.19 103 HIS A CA 1
ATOM 776 C C . HIS A 1 103 ? -22.631 16.503 9.204 1.00 50.19 103 HIS A C 1
ATOM 778 O O . HIS A 1 103 ? -22.302 17.582 8.723 1.00 50.19 103 HIS A O 1
ATOM 784 N N . VAL A 1 104 ? -23.495 15.677 8.619 1.00 55.28 104 VAL A N 1
ATOM 785 C CA . VAL A 1 104 ? -24.423 16.121 7.578 1.00 55.28 104 VAL A CA 1
ATOM 786 C C . VAL A 1 104 ? -25.721 16.433 8.311 1.00 55.28 104 VAL A C 1
ATOM 788 O O . VAL A 1 104 ? -26.347 15.518 8.844 1.00 55.28 104 VAL A O 1
ATOM 791 N N . ASP A 1 105 ? -26.091 17.711 8.409 1.00 52.78 105 ASP A N 1
ATOM 792 C CA . ASP A 1 105 ? -27.449 18.074 8.814 1.00 52.78 105 ASP A CA 1
ATOM 793 C C . ASP A 1 105 ? -28.410 17.475 7.771 1.00 52.78 105 ASP A C 1
ATOM 795 O O . ASP A 1 105 ? -28.243 17.694 6.571 1.00 52.78 105 ASP A O 1
ATOM 799 N N . ASP A 1 106 ? -29.410 16.699 8.212 1.00 55.38 106 ASP A N 1
ATOM 800 C CA . ASP A 1 106 ? -30.383 15.999 7.345 1.00 55.38 106 ASP A CA 1
ATOM 801 C C . ASP A 1 106 ? -31.115 16.940 6.351 1.00 55.38 106 ASP A C 1
ATOM 803 O O . ASP A 1 106 ? -31.779 16.480 5.419 1.00 55.38 106 ASP A O 1
ATOM 807 N N . GLU A 1 107 ? -30.998 18.260 6.526 1.00 54.78 107 GLU A N 1
ATOM 808 C CA . GLU A 1 107 ? -31.610 19.299 5.694 1.00 54.78 107 GLU A CA 1
ATOM 809 C C . GLU A 1 107 ? -30.886 19.534 4.345 1.00 54.78 107 GLU A C 1
ATOM 811 O O . GLU A 1 107 ? -31.536 19.981 3.398 1.00 54.78 107 GLU A O 1
ATOM 816 N N . ASP A 1 108 ? -29.606 19.156 4.195 1.00 52.56 108 ASP A N 1
ATOM 817 C CA . ASP A 1 108 ? -28.818 19.388 2.961 1.00 52.56 108 ASP A CA 1
ATOM 818 C C . ASP A 1 108 ? -28.876 18.229 1.943 1.00 52.56 108 ASP A C 1
ATOM 820 O O . ASP A 1 108 ? -28.568 18.397 0.760 1.00 52.56 108 ASP A O 1
ATOM 824 N N . ALA A 1 109 ? -29.330 17.041 2.358 1.00 54.38 109 ALA A N 1
ATOM 825 C CA . ALA A 1 109 ? -29.378 15.850 1.501 1.00 54.38 109 ALA A CA 1
ATOM 826 C C . ALA A 1 109 ? -30.390 15.953 0.337 1.00 54.38 109 ALA A C 1
ATOM 828 O O . ALA A 1 109 ? -30.333 15.169 -0.612 1.00 54.38 109 ALA A O 1
ATOM 829 N N . ALA A 1 110 ? -31.326 16.907 0.390 1.00 56.09 110 ALA A N 1
ATOM 830 C CA . ALA A 1 110 ? -32.425 17.033 -0.569 1.00 56.09 110 ALA A CA 1
ATOM 831 C C . ALA A 1 110 ? -32.117 17.918 -1.800 1.00 56.09 110 ALA A C 1
ATOM 833 O O . ALA A 1 110 ? -32.978 18.043 -2.672 1.00 56.09 110 ALA A O 1
ATOM 834 N N . GLY A 1 111 ? -30.932 18.538 -1.880 1.00 57.91 111 GLY A N 1
ATOM 835 C CA . GLY A 1 111 ? -30.608 19.564 -2.886 1.00 57.91 111 GLY A CA 1
ATOM 836 C C . GLY A 1 111 ? -29.629 19.168 -3.999 1.00 57.91 111 GLY A C 1
ATOM 837 O O . GLY A 1 111 ? -29.307 20.017 -4.826 1.00 57.91 111 GLY A O 1
ATOM 838 N N . ILE A 1 112 ? -29.126 17.930 -4.032 1.00 58.31 112 ILE A N 1
ATOM 839 C CA . ILE A 1 112 ? -28.060 17.541 -4.972 1.00 58.31 112 ILE A CA 1
ATOM 840 C C . ILE A 1 112 ? -28.630 17.375 -6.392 1.00 58.31 112 ILE A C 1
ATOM 842 O O . ILE A 1 112 ? -29.368 16.425 -6.666 1.00 58.31 112 ILE A O 1
ATOM 846 N N . ASP A 1 113 ? -28.258 18.271 -7.313 1.00 68.62 113 ASP A N 1
ATOM 847 C CA . ASP A 1 113 ? -28.477 18.075 -8.749 1.00 68.62 113 ASP A CA 1
ATOM 848 C C . ASP A 1 113 ? -27.394 17.144 -9.304 1.00 68.62 113 ASP A C 1
ATOM 850 O O . ASP A 1 113 ? -26.232 17.507 -9.493 1.00 68.62 113 ASP A O 1
ATOM 854 N N . TYR A 1 114 ? -27.784 15.898 -9.551 1.00 60.25 114 TYR A N 1
ATOM 855 C CA . TYR A 1 114 ? -26.890 14.852 -10.033 1.00 60.25 114 TYR A CA 1
ATOM 856 C C . TYR A 1 114 ? -26.283 15.139 -11.416 1.00 60.25 114 TYR A C 1
ATOM 858 O O . TYR A 1 114 ? -25.248 14.555 -11.743 1.00 60.25 114 TYR A O 1
ATOM 866 N N . ASN A 1 115 ? -26.893 16.005 -12.236 1.00 70.38 115 ASN A N 1
ATOM 867 C CA . ASN A 1 115 ? -26.313 16.381 -13.527 1.00 70.38 115 ASN A CA 1
ATOM 868 C C . ASN A 1 115 ? -25.168 17.376 -13.350 1.00 70.38 115 ASN A C 1
ATOM 870 O O . ASN A 1 115 ? -24.133 17.218 -13.997 1.00 70.38 115 ASN A O 1
ATOM 874 N N . ASP A 1 116 ? -25.336 18.346 -12.452 1.00 71.31 116 ASP A N 1
ATOM 875 C CA . ASP A 1 116 ? -24.288 19.313 -12.122 1.00 71.31 116 ASP A CA 1
ATOM 876 C C . ASP A 1 116 ? -23.124 18.617 -11.413 1.00 71.31 116 ASP A C 1
ATOM 878 O O . ASP A 1 116 ? -21.972 18.819 -11.790 1.00 71.31 116 ASP A O 1
ATOM 882 N N . LEU A 1 117 ? -23.416 17.683 -10.501 1.00 71.75 117 LEU A N 1
ATOM 883 C CA . LEU A 1 117 ? -22.389 16.854 -9.866 1.00 71.75 117 LEU A CA 1
ATOM 884 C C . LEU A 1 117 ? -21.595 16.039 -10.901 1.00 71.75 117 LEU A C 1
ATOM 886 O O . LEU A 1 117 ? -20.369 15.970 -10.839 1.00 71.75 117 LEU A O 1
ATOM 890 N N . LEU A 1 118 ? -22.271 15.433 -11.885 1.00 77.38 118 LEU A N 1
ATOM 891 C CA . LEU A 1 118 ? -21.592 14.683 -12.944 1.00 77.38 118 LEU A CA 1
ATOM 892 C C . LEU A 1 118 ? -20.739 15.597 -13.838 1.00 77.38 118 LEU A C 1
ATOM 894 O O . LEU A 1 118 ? -19.642 15.203 -14.236 1.00 77.38 118 LEU A O 1
ATOM 898 N N . ALA A 1 119 ? -21.228 16.794 -14.161 1.00 74.81 119 ALA A N 1
ATOM 899 C CA . ALA A 1 119 ? -20.480 17.772 -14.942 1.00 74.81 119 ALA A CA 1
ATOM 900 C C . ALA A 1 119 ? -19.222 18.244 -14.193 1.00 74.81 119 ALA A C 1
ATOM 902 O O . ALA A 1 119 ? -18.137 18.253 -14.774 1.00 74.81 119 ALA A O 1
ATOM 903 N N . GLU A 1 120 ? -19.342 18.527 -12.897 1.00 76.69 120 GLU A N 1
ATOM 904 C CA . GLU A 1 120 ? -18.236 18.945 -12.034 1.00 76.69 120 GLU A CA 1
ATOM 905 C C . GLU A 1 120 ? -17.187 17.832 -11.866 1.00 76.69 120 GLU A C 1
ATOM 907 O O . GLU A 1 120 ? -15.984 18.083 -11.966 1.00 76.69 120 GLU A O 1
ATOM 912 N N . MET A 1 121 ? -17.612 16.570 -11.728 1.00 76.19 121 MET A N 1
ATOM 913 C CA . MET A 1 121 ? -16.696 15.420 -11.714 1.00 76.19 121 MET A CA 1
ATOM 914 C C . MET A 1 121 ? -15.924 15.274 -13.037 1.00 76.19 121 MET A C 1
ATOM 916 O O . MET A 1 121 ? -14.729 14.960 -13.035 1.00 76.19 121 MET A O 1
ATOM 920 N N . GLN A 1 122 ? -16.587 15.501 -14.176 1.00 74.56 122 GLN A N 1
ATOM 921 C CA . GLN A 1 122 ? -15.947 15.462 -15.496 1.00 74.56 122 GLN A CA 1
ATOM 922 C C . GLN A 1 122 ? -14.962 16.621 -15.698 1.00 74.56 122 GLN A C 1
ATOM 924 O O . GLN A 1 122 ? -13.908 16.426 -16.307 1.00 74.56 122 GLN A O 1
ATOM 929 N N . GLU A 1 123 ? -15.293 17.812 -15.200 1.00 78.06 123 GLU A N 1
ATOM 930 C CA . GLU A 1 123 ? -14.431 18.995 -15.242 1.00 78.06 123 GLU A CA 1
ATOM 931 C C . GLU A 1 123 ? -13.195 18.815 -14.355 1.00 78.06 123 GLU A C 1
ATOM 933 O O . GLU A 1 123 ? -12.078 18.888 -14.860 1.00 78.06 123 GLU A O 1
ATOM 938 N N . SER A 1 124 ? -13.370 18.417 -13.091 1.00 74.44 124 SER A N 1
ATOM 939 C CA . SER A 1 124 ? -12.254 18.105 -12.183 1.00 74.44 124 SER A CA 1
ATOM 940 C C . SER A 1 124 ? -11.310 17.037 -12.746 1.00 74.44 124 SER A C 1
ATOM 942 O O . SER A 1 124 ? -10.090 17.145 -12.614 1.00 74.44 124 SER A O 1
ATOM 944 N N . THR A 1 125 ? -11.850 16.019 -13.424 1.00 71.81 125 THR A N 1
ATOM 945 C CA . THR A 1 125 ? -11.034 14.984 -14.083 1.00 71.81 125 THR A CA 1
ATOM 946 C C . THR A 1 125 ? -10.203 15.574 -15.226 1.00 71.81 125 THR A C 1
ATOM 948 O O . THR A 1 125 ? -9.012 15.282 -15.351 1.00 71.81 125 THR A O 1
ATOM 951 N N . ARG A 1 126 ? -10.796 16.455 -16.044 1.00 74.38 126 ARG A N 1
ATOM 952 C CA . ARG A 1 126 ? -10.067 17.164 -17.106 1.00 74.38 126 ARG A CA 1
ATOM 953 C C . ARG A 1 126 ? -8.993 18.093 -16.551 1.00 74.38 126 ARG A C 1
ATOM 955 O O . ARG A 1 126 ? -7.902 18.117 -17.115 1.00 74.38 126 ARG A O 1
ATOM 962 N N . ASP A 1 127 ? -9.269 18.794 -15.461 1.00 76.56 127 ASP A N 1
ATOM 963 C CA . ASP A 1 127 ? -8.360 19.783 -14.875 1.00 76.56 127 ASP A CA 1
ATOM 964 C C . ASP A 1 127 ? -7.197 19.151 -14.099 1.00 76.56 127 ASP A C 1
ATOM 966 O O . ASP A 1 127 ? -6.109 19.726 -14.018 1.00 76.56 127 ASP A O 1
ATOM 970 N N . ALA A 1 128 ? -7.374 17.931 -13.588 1.00 71.12 128 ALA A N 1
ATOM 971 C CA . ALA A 1 128 ? -6.305 17.173 -12.940 1.00 71.12 128 ALA A CA 1
ATOM 972 C C . ALA A 1 128 ? -5.283 16.601 -13.943 1.00 71.12 128 ALA A C 1
ATOM 974 O O . ALA A 1 128 ? -4.111 16.405 -13.604 1.00 71.12 128 ALA A O 1
ATOM 975 N N . ASN A 1 129 ? -5.695 16.344 -15.188 1.00 75.62 129 ASN A N 1
ATOM 976 C CA . ASN A 1 129 ? -4.863 15.692 -16.202 1.00 75.62 129 ASN A CA 1
ATOM 977 C C . ASN A 1 129 ? -3.590 16.467 -16.599 1.00 75.62 129 ASN A C 1
ATOM 979 O O . ASN A 1 129 ? -2.541 15.829 -16.688 1.00 75.62 129 ASN A O 1
ATOM 983 N N . PRO A 1 130 ? -3.606 17.800 -16.799 1.00 78.38 130 PRO A N 1
ATOM 984 C CA . PRO A 1 130 ? -2.398 18.571 -17.092 1.00 78.38 130 PRO A CA 1
ATOM 985 C C . PRO A 1 130 ? -1.315 18.432 -16.019 1.00 78.38 130 PRO A C 1
ATOM 987 O O . PRO A 1 130 ? -0.149 18.237 -16.353 1.00 78.38 130 PRO A O 1
ATOM 990 N N . SER A 1 131 ? -1.692 18.474 -14.737 1.00 71.81 131 SER A N 1
ATOM 991 C CA . SER A 1 131 ? -0.755 18.312 -13.617 1.00 71.81 131 SER A CA 1
ATOM 992 C C . SER A 1 131 ? -0.189 16.892 -13.551 1.00 71.81 131 SER A C 1
ATOM 994 O O . SER A 1 131 ? 1.002 16.718 -13.298 1.00 71.81 131 SER A O 1
ATOM 996 N N . ARG A 1 132 ? -1.013 15.878 -13.855 1.00 80.75 132 ARG A N 1
ATOM 997 C CA . ARG A 1 132 ? -0.574 14.477 -13.973 1.00 80.75 132 ARG A CA 1
ATOM 998 C C . ARG A 1 132 ? 0.420 14.298 -15.120 1.00 80.75 132 ARG A C 1
ATOM 1000 O O . ARG A 1 132 ? 1.498 13.756 -14.903 1.00 80.75 132 ARG A O 1
ATOM 1007 N N . GLN A 1 133 ? 0.109 14.833 -16.300 1.00 75.75 133 GLN A N 1
ATOM 1008 C CA . GLN A 1 133 ? 0.985 14.778 -17.474 1.00 75.75 133 GLN A CA 1
ATOM 1009 C C . GLN A 1 133 ? 2.302 15.528 -17.257 1.00 75.75 133 GLN A C 1
ATOM 1011 O O . GLN A 1 133 ? 3.363 15.016 -17.606 1.00 75.75 133 GLN A O 1
ATOM 1016 N N . ALA A 1 134 ? 2.256 16.720 -16.653 1.00 76.56 134 ALA A N 1
ATOM 1017 C CA . ALA A 1 134 ? 3.449 17.508 -16.346 1.00 76.56 134 ALA A CA 1
ATOM 1018 C C . ALA A 1 134 ? 4.393 16.788 -15.370 1.00 76.56 134 ALA A C 1
ATOM 1020 O O . ALA A 1 134 ? 5.607 16.961 -15.451 1.00 76.56 134 ALA A O 1
ATOM 1021 N N . ALA A 1 135 ? 3.841 15.959 -14.483 1.00 71.62 135 ALA A N 1
ATOM 1022 C CA . ALA A 1 135 ? 4.598 15.118 -13.566 1.00 71.62 135 ALA A CA 1
ATOM 1023 C C . ALA A 1 135 ? 4.948 13.725 -14.143 1.00 71.62 135 ALA A C 1
ATOM 1025 O O . ALA A 1 135 ? 5.477 12.885 -13.423 1.00 71.62 135 ALA A O 1
ATOM 1026 N N . GLY A 1 136 ? 4.709 13.486 -15.440 1.00 75.31 136 GLY A N 1
ATOM 1027 C CA . GLY A 1 136 ? 5.085 12.248 -16.135 1.00 75.31 136 GLY A CA 1
ATOM 1028 C C . GLY A 1 136 ? 4.090 11.093 -15.988 1.00 75.31 136 GLY A C 1
ATOM 1029 O O . GLY A 1 136 ? 4.382 9.980 -16.418 1.00 75.31 136 GLY A O 1
ATOM 1030 N N . TYR A 1 137 ? 2.913 11.346 -15.415 1.00 67.19 137 TYR A N 1
ATOM 1031 C CA . TYR A 1 137 ? 1.848 10.361 -15.248 1.00 67.19 137 TYR A CA 1
ATOM 1032 C C . TYR A 1 137 ? 0.857 10.384 -16.424 1.00 67.19 137 TYR A C 1
ATOM 1034 O O . TYR A 1 137 ? 0.664 11.401 -17.093 1.00 67.19 137 TYR A O 1
ATOM 1042 N N . GLY A 1 138 ? 0.176 9.260 -16.659 1.00 65.69 138 GLY A N 1
ATOM 1043 C CA . GLY A 1 138 ? -0.900 9.171 -17.651 1.00 65.69 138 GLY A CA 1
ATOM 1044 C C . GLY A 1 138 ? -2.131 10.016 -17.291 1.00 65.69 138 GLY A C 1
ATOM 1045 O O . GLY A 1 138 ? -2.377 10.337 -16.121 1.00 65.69 138 GLY A O 1
ATOM 1046 N N . SER A 1 139 ? -2.928 10.352 -18.309 1.00 69.94 139 SER A N 1
ATOM 1047 C CA . SER A 1 139 ? -4.257 10.942 -18.119 1.00 69.94 139 SER A CA 1
ATOM 1048 C C . SER A 1 139 ? -5.277 9.890 -17.701 1.00 69.94 139 SER A C 1
ATOM 1050 O O . SER A 1 139 ? -5.191 8.737 -18.126 1.00 69.94 139 SER A O 1
ATOM 1052 N N . ILE A 1 140 ? -6.262 10.330 -16.932 1.00 57.53 140 ILE A N 1
ATOM 1053 C CA . ILE A 1 140 ? -7.461 9.586 -16.540 1.00 57.53 140 ILE A CA 1
ATOM 1054 C C . ILE A 1 140 ? -8.701 10.150 -17.230 1.00 57.53 140 ILE A C 1
ATOM 1056 O O . ILE A 1 140 ? -8.707 11.362 -17.555 1.00 57.53 140 ILE A O 1
#

pLDDT: mean 81.6, std 12.62, range [50.19, 95.62]

Solvent-accessible surface area (backbone atoms only — not comparable to full-atom values): 8392 Å² total; per-residue (Å²): 140,80,55,71,67,54,52,56,49,52,52,52,51,50,50,52,50,50,52,53,50,48,50,51,54,64,70,68,49,66,74,40,63,32,73,40,75,42,74,88,75,82,50,68,48,76,43,54,79,65,24,27,36,25,50,35,74,48,29,45,46,47,43,33,70,66,68,62,42,78,91,65,87,63,47,41,20,26,40,32,59,55,71,82,58,85,70,65,91,85,36,69,69,47,79,40,65,80,77,99,75,87,79,79,64,84,82,63,76,81,70,78,56,68,67,58,53,51,50,51,53,53,48,54,43,60,66,48,25,61,63,31,44,75,73,73,41,78,74,116

Secondary structure (DSSP, 8-state):
--SHHHHHHHHHHHHHHHHHHHHHHHHH---EESEEEPTTSS-EEE-TTTEEEEEHHHHHIIIIIIS-PPP-TTEEEEEEESSS-SSSTT---EEEE--------TTSTT---HHHHHHHHHHHHHHHHHHHHHTTPPP-

Sequence (140 aa):
MTAAQNEEADEAELLAQYEAYAAQIQESLTYHAGRAQIEGGKASVDLGADYRYLQQADARKVLEELWGNPPDESILGLIVPAEGSLIGAEAWAVAISYQNDGHVDDEDAAGIDYNDLLAEMQESTRDANPSRQAAGYGSI